Protein AF-A0A3A0A1F8-F1 (afdb_monomer)

Mean predicted aligned error: 4.64 Å

pLDDT: mean 88.74, std 10.94, range [43.72, 97.62]

Foldseek 3Di:
DDDDDDDDDDQAPQVVVVVVLVVVPDDNVLDKDKADPDPVPPLDIDIDPNCVVVQVPDPSHDDPDDDDFDADPSRHTCPPCVPD

Solvent-accessible surface area (backbone atoms only — not comparable to full-atom values): 5679 Å² total; per-residue (Å²): 133,87,86,81,86,76,91,81,87,53,101,24,52,48,54,40,49,54,53,50,52,70,68,62,82,52,60,74,93,71,50,72,50,75,49,64,86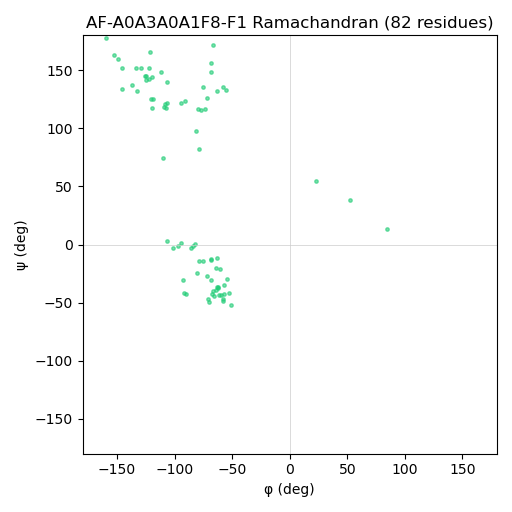,48,92,86,50,75,91,58,69,48,67,34,79,76,40,47,68,64,43,75,74,33,95,91,51,78,90,85,80,87,77,70,85,40,59,47,98,83,25,44,60,43,33,92,64,61,81,123

Structure (mmCIF, N/CA/C/O backbone):
data_AF-A0A3A0A1F8-F1
#
_entry.id   AF-A0A3A0A1F8-F1
#
loop_
_atom_site.group_PDB
_atom_site.id
_atom_site.type_symbol
_atom_site.label_atom_id
_atom_site.label_alt_id
_atom_site.label_comp_id
_atom_site.label_asym_id
_atom_site.label_entity_id
_atom_site.label_seq_id
_atom_site.pdbx_PDB_ins_code
_atom_site.Cartn_x
_atom_site.Cartn_y
_atom_site.Cartn_z
_atom_site.occupancy
_atom_site.B_iso_or_equiv
_atom_site.auth_seq_id
_atom_site.auth_comp_id
_atom_site.auth_asym_id
_atom_site.auth_atom_id
_atom_site.pdbx_PDB_model_num
ATOM 1 N N . MET A 1 1 ? -6.528 22.169 0.319 1.00 51.31 1 MET A N 1
ATOM 2 C CA . MET A 1 1 ? -5.579 21.294 -0.403 1.00 51.31 1 MET A CA 1
ATOM 3 C C . MET A 1 1 ? -6.401 20.332 -1.242 1.00 51.31 1 MET A C 1
ATOM 5 O O . MET A 1 1 ? -7.117 19.517 -0.673 1.00 51.31 1 MET A O 1
ATOM 9 N N . PHE A 1 2 ? -6.418 20.506 -2.563 1.00 55.09 2 PHE A N 1
ATOM 10 C CA . PHE A 1 2 ? -7.206 19.645 -3.445 1.00 55.09 2 PHE A CA 1
ATOM 1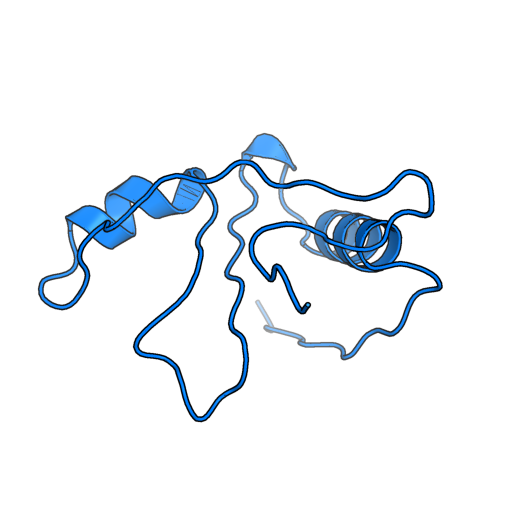1 C C . PHE A 1 2 ? -6.551 18.265 -3.512 1.00 55.09 2 PHE A C 1
ATOM 13 O O . PHE A 1 2 ? -5.355 18.157 -3.774 1.00 55.09 2 PHE A O 1
ATOM 20 N N . ARG A 1 3 ? -7.324 17.215 -3.228 1.00 63.75 3 ARG A N 1
ATOM 21 C CA . ARG A 1 3 ? -6.899 15.830 -3.436 1.00 63.75 3 ARG A CA 1
ATOM 22 C C . ARG A 1 3 ? -7.110 15.506 -4.908 1.00 63.75 3 ARG A C 1
ATOM 24 O O . ARG A 1 3 ? -8.232 15.230 -5.316 1.00 63.75 3 ARG A O 1
ATOM 31 N N . VAL A 1 4 ? -6.047 15.598 -5.698 1.00 70.12 4 VAL A N 1
ATOM 32 C CA . VAL A 1 4 ? -6.053 15.137 -7.087 1.00 70.12 4 VAL A CA 1
ATOM 33 C C . VAL A 1 4 ? -5.595 13.682 -7.090 1.00 70.12 4 VAL A C 1
ATOM 35 O O . VAL A 1 4 ? -4.524 13.373 -6.574 1.00 70.12 4 VAL A O 1
ATOM 38 N N . ALA A 1 5 ? -6.415 12.796 -7.647 1.00 81.06 5 ALA A N 1
ATOM 39 C CA . ALA A 1 5 ? -6.039 11.419 -7.936 1.00 81.06 5 ALA A CA 1
ATOM 40 C C . ALA A 1 5 ? -5.878 11.292 -9.452 1.00 81.06 5 ALA A C 1
ATOM 42 O O . ALA A 1 5 ? -6.830 11.522 -10.195 1.00 81.06 5 ALA A O 1
ATOM 43 N N . LEU A 1 6 ? -4.667 10.971 -9.903 1.00 85.44 6 LEU A N 1
ATOM 44 C CA . LEU A 1 6 ? -4.376 10.718 -11.310 1.00 85.44 6 LEU A CA 1
ATOM 45 C C . LEU A 1 6 ? -4.103 9.225 -11.482 1.00 85.44 6 LEU A C 1
ATOM 47 O O . LEU A 1 6 ? -3.144 8.725 -10.889 1.00 85.44 6 LEU A O 1
ATOM 51 N N . PRO A 1 7 ? -4.914 8.508 -12.277 1.00 90.56 7 PRO A N 1
ATOM 52 C CA . PRO A 1 7 ? -4.535 7.191 -12.756 1.00 90.56 7 PRO A CA 1
ATOM 53 C C . PRO A 1 7 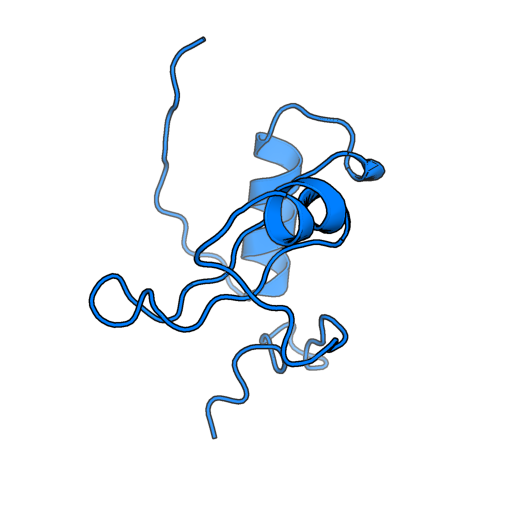? -3.220 7.297 -13.527 1.00 90.56 7 PRO A C 1
ATOM 55 O O . PRO A 1 7 ? -3.037 8.213 -14.332 1.00 90.56 7 PRO A O 1
ATOM 58 N N . ILE A 1 8 ? -2.304 6.370 -13.275 1.00 90.31 8 ILE A N 1
ATOM 59 C CA . ILE A 1 8 ? -0.997 6.346 -13.920 1.00 90.31 8 ILE A CA 1
ATOM 60 C C . ILE A 1 8 ? -0.652 4.920 -14.334 1.00 90.31 8 ILE A C 1
ATOM 62 O O . ILE A 1 8 ? -0.860 3.974 -13.579 1.00 90.31 8 ILE A O 1
ATOM 66 N N . THR A 1 9 ? -0.100 4.780 -15.536 1.00 93.75 9 THR A N 1
ATOM 67 C CA . THR A 1 9 ? 0.475 3.532 -16.039 1.00 93.75 9 THR A CA 1
ATOM 68 C C . THR A 1 9 ? 1.932 3.795 -16.365 1.00 93.75 9 THR A C 1
ATOM 70 O O . THR A 1 9 ? 2.233 4.722 -17.112 1.00 93.75 9 THR A O 1
ATOM 73 N N . MET A 1 10 ? 2.831 2.998 -15.797 1.00 95.31 10 MET A N 1
ATOM 74 C CA . MET A 1 10 ? 4.274 3.072 -16.033 1.00 95.31 10 MET A CA 1
ATOM 75 C C . MET A 1 10 ? 4.784 1.726 -16.570 1.00 95.31 10 MET A C 1
ATOM 77 O O . MET A 1 10 ? 4.074 0.729 -16.452 1.00 95.31 10 MET A O 1
ATOM 81 N N . PRO A 1 11 ? 6.011 1.665 -17.125 1.00 96.12 11 PRO A N 1
ATOM 82 C CA . PRO A 1 11 ? 6.586 0.415 -17.634 1.00 96.12 11 PRO A CA 1
ATOM 83 C C . PRO A 1 11 ? 6.758 -0.698 -16.588 1.00 96.12 11 PRO A C 1
ATOM 85 O O . PRO A 1 11 ? 6.876 -1.859 -16.960 1.00 96.12 11 PRO A O 1
ATOM 88 N N . SER A 1 12 ? 6.797 -0.357 -15.296 1.00 95.25 12 SER A N 1
ATOM 89 C CA . SER A 1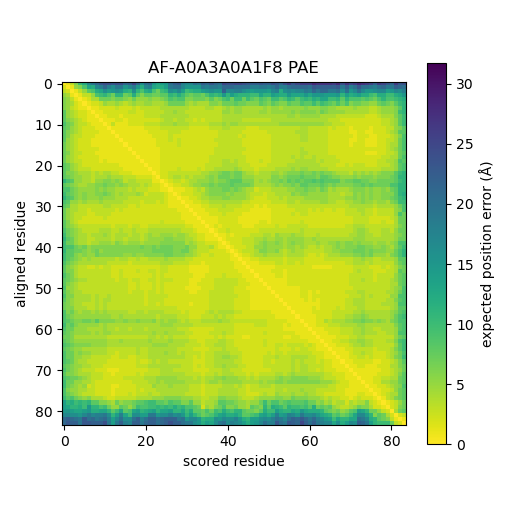 12 ? 6.853 -1.315 -14.190 1.00 95.25 12 SER A CA 1
ATOM 90 C C . SER A 1 12 ? 6.156 -0.770 -12.942 1.00 95.25 12 SER A C 1
ATOM 92 O O . SER A 1 12 ? 6.004 0.448 -12.782 1.00 95.25 12 SER A O 1
ATOM 94 N N . ASP A 1 13 ? 5.772 -1.661 -12.027 1.00 93.62 13 ASP A N 1
ATOM 95 C CA . ASP A 1 13 ? 5.137 -1.287 -10.758 1.00 93.62 13 ASP A CA 1
ATOM 96 C C . ASP A 1 13 ? 6.065 -0.436 -9.888 1.00 93.62 13 ASP A C 1
ATOM 98 O O . ASP A 1 13 ? 5.635 0.528 -9.247 1.00 93.62 13 ASP A O 1
ATOM 102 N N . ARG A 1 14 ? 7.367 -0.751 -9.908 1.00 94.69 14 ARG A N 1
ATOM 103 C CA . ARG A 1 14 ? 8.389 0.062 -9.244 1.00 94.69 14 ARG A CA 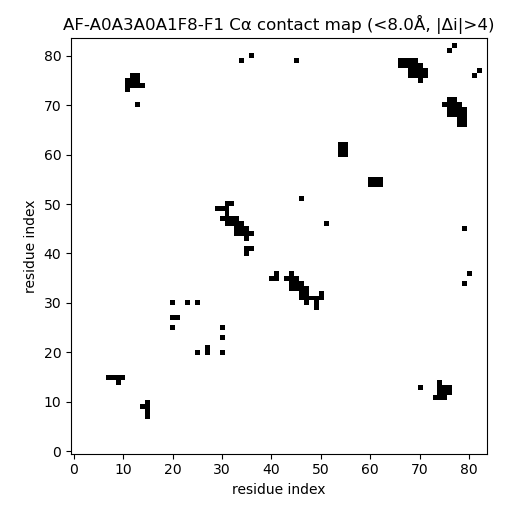1
ATOM 104 C C . ARG A 1 14 ? 8.375 1.498 -9.769 1.00 94.69 14 ARG A C 1
ATOM 106 O O . ARG A 1 14 ? 8.330 2.433 -8.974 1.00 94.69 14 ARG A O 1
ATOM 113 N N . ALA A 1 15 ? 8.360 1.679 -11.091 1.00 95.69 15 ALA A N 1
ATOM 114 C CA . ALA A 1 15 ? 8.322 3.009 -11.694 1.00 95.69 15 ALA A CA 1
ATOM 115 C C . ALA A 1 15 ? 7.023 3.758 -11.348 1.00 95.69 15 ALA A C 1
ATOM 117 O O . ALA A 1 15 ? 7.066 4.952 -11.045 1.00 95.69 15 ALA A O 1
ATOM 118 N N . ALA A 1 16 ? 5.878 3.064 -11.325 1.00 93.94 16 ALA A N 1
ATOM 119 C CA . ALA A 1 16 ? 4.603 3.644 -10.898 1.00 93.94 16 ALA A CA 1
ATOM 120 C C . ALA A 1 16 ? 4.679 4.194 -9.466 1.00 93.94 16 ALA A C 1
ATOM 122 O O . ALA A 1 16 ? 4.289 5.339 -9.220 1.00 93.94 16 ALA A O 1
ATOM 123 N N . LEU A 1 17 ? 5.243 3.419 -8.538 1.00 92.06 17 LEU A N 1
ATOM 124 C CA . LEU A 1 17 ? 5.406 3.837 -7.148 1.00 92.06 17 LEU A CA 1
ATOM 125 C C . LEU A 1 17 ? 6.397 4.986 -6.971 1.00 92.06 17 LEU A C 1
ATOM 127 O O . LEU A 1 17 ? 6.113 5.923 -6.226 1.00 92.06 17 LEU A O 1
ATOM 131 N N . GLU A 1 18 ? 7.535 4.954 -7.660 1.00 92.56 18 GLU A N 1
ATOM 132 C CA . GLU A 1 18 ? 8.523 6.033 -7.596 1.00 92.56 18 GLU A CA 1
ATOM 133 C C . GLU A 1 18 ? 7.943 7.366 -8.083 1.00 92.56 18 GLU A C 1
ATOM 135 O O . GLU A 1 18 ? 8.137 8.402 -7.440 1.00 92.56 18 GLU A O 1
ATOM 140 N N . VAL A 1 19 ? 7.192 7.351 -9.190 1.00 93.19 19 VAL A N 1
ATOM 141 C CA . VAL A 1 19 ? 6.520 8.550 -9.709 1.00 93.19 19 VAL A CA 1
ATOM 142 C C . VAL A 1 19 ? 5.434 9.025 -8.744 1.00 93.19 19 VAL A C 1
ATOM 144 O O . VAL A 1 19 ? 5.385 10.217 -8.430 1.00 93.19 19 VAL A O 1
ATOM 147 N N . ALA A 1 20 ? 4.615 8.114 -8.210 1.00 90.88 20 ALA A N 1
ATOM 148 C CA . ALA A 1 20 ? 3.582 8.453 -7.233 1.00 90.88 20 ALA A CA 1
ATOM 149 C C . ALA A 1 20 ? 4.175 9.100 -5.967 1.00 90.88 20 ALA A C 1
ATOM 151 O O . ALA A 1 20 ? 3.674 10.123 -5.499 1.00 90.88 20 ALA A O 1
ATOM 152 N N . LEU A 1 21 ? 5.280 8.558 -5.445 1.00 90.62 21 LEU A N 1
ATOM 153 C CA . LEU A 1 21 ? 5.963 9.095 -4.266 1.00 90.62 21 LEU A CA 1
ATOM 154 C C . LEU A 1 21 ? 6.583 10.471 -4.523 1.00 90.62 21 LEU A C 1
ATOM 156 O O . LEU A 1 21 ? 6.470 11.353 -3.673 1.00 90.62 21 LEU A O 1
ATOM 160 N N . ARG A 1 22 ? 7.180 10.695 -5.701 1.00 89.62 22 ARG A N 1
ATOM 161 C CA . ARG A 1 22 ? 7.678 12.025 -6.102 1.00 89.62 22 ARG A CA 1
ATOM 162 C C . ARG A 1 22 ? 6.541 13.045 -6.224 1.00 89.62 22 ARG A C 1
ATOM 164 O O . ARG A 1 22 ? 6.723 14.200 -5.851 1.00 89.62 22 ARG A O 1
ATOM 171 N N . GLY A 1 23 ? 5.371 12.618 -6.700 1.00 86.25 23 GLY A N 1
ATOM 172 C CA . GLY A 1 23 ? 4.178 13.459 -6.837 1.00 86.25 23 GLY A CA 1
ATOM 173 C C . GLY A 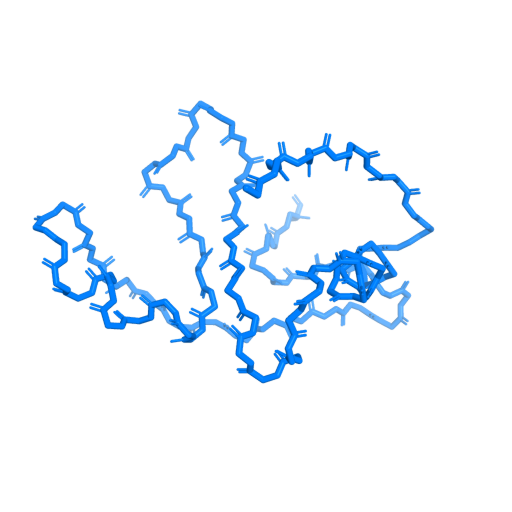1 23 ? 3.402 13.706 -5.537 1.00 86.25 23 GLY A C 1
ATOM 174 O O . GLY A 1 23 ? 2.582 14.618 -5.487 1.00 86.25 2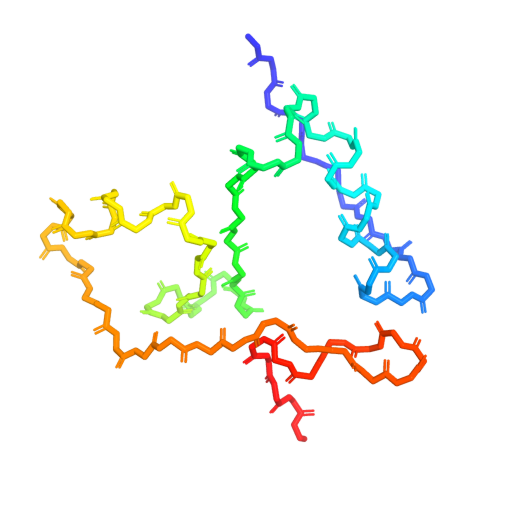3 GLY A O 1
ATOM 175 N N . CYS A 1 24 ? 3.660 12.939 -4.471 1.00 84.69 24 CYS A N 1
ATOM 176 C CA . CYS A 1 24 ? 2.912 12.999 -3.206 1.00 84.69 24 CYS A CA 1
ATOM 177 C C . CYS A 1 24 ? 3.131 14.306 -2.410 1.00 84.69 24 CYS A C 1
ATOM 179 O O . CYS A 1 24 ? 2.390 14.585 -1.467 1.00 84.69 24 CYS A O 1
ATOM 181 N N . ALA A 1 25 ? 4.128 15.121 -2.784 1.00 85.62 25 ALA A N 1
ATOM 182 C CA . ALA A 1 25 ? 4.483 16.378 -2.112 1.00 85.62 25 ALA A CA 1
ATOM 183 C C . ALA A 1 25 ? 4.694 16.217 -0.587 1.00 85.62 25 ALA A C 1
ATOM 185 O O . ALA A 1 25 ? 4.316 17.070 0.221 1.00 85.62 25 ALA A O 1
ATOM 186 N N . GLN A 1 26 ? 5.294 15.093 -0.191 1.00 85.88 26 GLN A N 1
ATOM 187 C CA . GLN A 1 26 ? 5.687 14.769 1.179 1.00 85.88 26 GLN A CA 1
ATOM 188 C C . GLN A 1 26 ? 7.118 14.219 1.186 1.00 85.88 26 GLN A C 1
ATOM 190 O O . GLN A 1 26 ? 7.537 13.611 0.196 1.00 85.88 26 GLN A O 1
ATOM 195 N N . PRO A 1 27 ? 7.874 14.380 2.289 1.00 89.88 27 PRO A N 1
ATOM 196 C CA . PRO A 1 27 ? 9.139 13.678 2.457 1.00 89.88 27 PRO A CA 1
ATOM 197 C C . PRO A 1 27 ? 8.926 12.170 2.318 1.00 89.88 27 PRO A C 1
ATOM 199 O O . PRO A 1 27 ? 8.024 11.615 2.945 1.00 89.88 27 PRO A O 1
ATOM 202 N N . GLN A 1 28 ? 9.770 11.500 1.532 1.00 86.19 28 GLN A N 1
ATOM 203 C CA . GLN A 1 28 ? 9.637 10.060 1.277 1.00 86.19 28 GLN A CA 1
ATOM 204 C C . GLN A 1 28 ? 9.540 9.217 2.565 1.00 86.19 28 GLN A C 1
ATOM 206 O O . GLN A 1 28 ? 8.654 8.365 2.624 1.00 86.19 28 GLN A O 1
ATOM 211 N N . PRO A 1 29 ? 10.322 9.482 3.636 1.00 89.69 29 PRO A N 1
ATOM 212 C CA . PRO A 1 29 ? 10.196 8.728 4.886 1.00 89.69 29 PRO A CA 1
ATOM 213 C C . PRO A 1 29 ? 8.849 8.899 5.595 1.00 89.69 29 PRO A C 1
ATOM 215 O O . PRO A 1 29 ? 8.489 8.055 6.403 1.00 89.69 29 PRO A O 1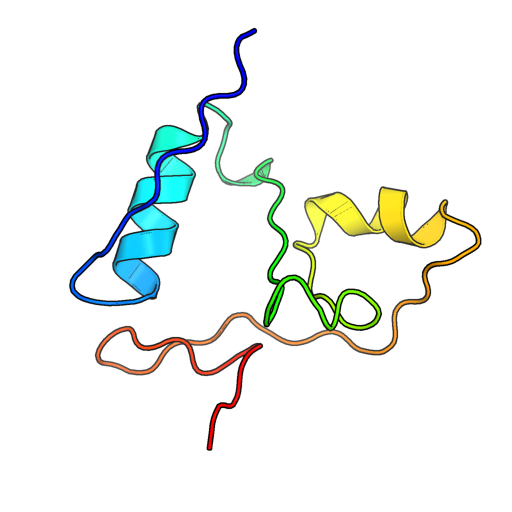
ATOM 218 N N . ALA A 1 30 ? 8.099 9.966 5.304 1.00 91.81 30 ALA A N 1
ATOM 219 C CA . ALA A 1 30 ? 6.786 10.249 5.885 1.00 91.81 30 ALA A CA 1
ATOM 220 C C . ALA A 1 30 ? 5.619 9.792 4.989 1.00 91.81 30 ALA A C 1
ATOM 222 O O . ALA A 1 30 ? 4.451 9.951 5.358 1.00 91.81 30 ALA A O 1
ATOM 223 N N . ALA A 1 31 ? 5.901 9.235 3.806 1.00 91.88 31 ALA A N 1
ATOM 224 C CA . ALA A 1 31 ? 4.870 8.821 2.868 1.00 91.88 31 ALA A CA 1
ATOM 225 C C . ALA A 1 31 ? 3.987 7.709 3.459 1.00 91.88 31 ALA A C 1
ATOM 227 O O . ALA A 1 31 ? 4.458 6.708 4.009 1.00 91.88 31 ALA A O 1
ATOM 228 N N . ARG A 1 32 ? 2.672 7.884 3.334 1.00 93.25 32 ARG A N 1
ATOM 229 C CA . ARG A 1 32 ? 1.669 6.906 3.764 1.00 93.25 32 ARG A CA 1
ATOM 230 C C . ARG A 1 32 ? 1.081 6.254 2.528 1.00 93.25 32 ARG A C 1
ATOM 232 O O . ARG A 1 32 ? 0.557 6.956 1.668 1.00 93.25 32 ARG A O 1
ATOM 239 N N . MET A 1 33 ? 1.187 4.936 2.445 1.00 92.62 33 MET A N 1
ATOM 240 C CA . MET A 1 33 ? 0.759 4.163 1.283 1.00 92.62 33 MET A CA 1
ATOM 241 C C . MET A 1 33 ? -0.228 3.094 1.720 1.00 92.62 33 MET A C 1
ATOM 243 O O . MET A 1 33 ? -0.094 2.535 2.808 1.00 92.62 33 MET A O 1
ATOM 247 N N . VAL A 1 34 ? -1.199 2.818 0.857 1.00 93.62 34 VAL A N 1
ATOM 248 C CA . VAL A 1 34 ? -2.141 1.714 1.011 1.00 93.62 34 VAL A CA 1
ATOM 249 C C . VAL A 1 34 ? -2.209 0.981 -0.318 1.00 93.62 34 VAL A C 1
ATOM 251 O O . VAL A 1 34 ? -2.354 1.608 -1.367 1.00 93.62 34 VAL A O 1
ATOM 254 N N . PHE A 1 35 ? -2.102 -0.335 -0.257 1.00 93.12 35 PHE A N 1
ATOM 255 C CA . PHE A 1 35 ? -2.263 -1.245 -1.375 1.00 93.12 35 PHE A CA 1
ATOM 256 C C . PHE A 1 35 ? -3.589 -1.985 -1.192 1.00 93.12 35 PHE A C 1
ATOM 258 O O . PHE A 1 35 ? -3.788 -2.659 -0.180 1.00 93.12 35 PHE A O 1
ATOM 265 N N . ILE A 1 36 ? -4.488 -1.843 -2.167 1.00 91.81 36 ILE A N 1
ATOM 266 C CA . ILE A 1 36 ? -5.753 -2.584 -2.257 1.00 91.81 36 ILE A CA 1
ATOM 267 C C . ILE A 1 36 ? -5.759 -3.398 -3.549 1.00 91.81 36 ILE A C 1
ATOM 269 O O . ILE A 1 36 ? -5.211 -2.941 -4.553 1.00 91.81 36 ILE A O 1
ATOM 273 N N . ARG A 1 37 ? -6.341 -4.601 -3.513 1.00 86.56 37 ARG A N 1
ATOM 274 C CA . ARG A 1 37 ? -6.416 -5.480 -4.690 1.00 86.56 37 ARG A CA 1
ATOM 275 C C . ARG A 1 37 ? -7.392 -4.893 -5.697 1.00 86.56 37 ARG A C 1
ATOM 277 O O . ARG A 1 37 ? -7.083 -4.731 -6.872 1.00 86.56 37 ARG A O 1
ATOM 284 N N . ASP A 1 38 ? -8.560 -4.543 -5.183 1.00 89.56 38 ASP A N 1
ATOM 285 C CA . ASP A 1 38 ? -9.651 -3.914 -5.893 1.00 89.56 38 ASP A CA 1
ATOM 286 C C . ASP A 1 38 ? -10.575 -3.222 -4.878 1.00 89.56 38 ASP A C 1
ATOM 288 O O . ASP A 1 38 ? -10.342 -3.236 -3.667 1.00 89.56 38 ASP A O 1
ATOM 292 N N . THR A 1 39 ? -11.606 -2.553 -5.381 1.00 89.06 39 THR A N 1
ATOM 293 C CA . THR A 1 39 ? -12.561 -1.804 -4.560 1.00 89.06 39 THR A CA 1
ATOM 294 C C . THR A 1 39 ? -13.711 -2.656 -4.017 1.00 89.06 39 THR A C 1
ATOM 296 O O . THR A 1 39 ? -14.535 -2.129 -3.271 1.00 89.06 39 THR A O 1
ATOM 299 N N . LEU A 1 40 ? -13.787 -3.941 -4.378 1.00 92.88 40 LEU A N 1
ATOM 300 C CA . LEU A 1 40 ? -14.777 -4.898 -3.882 1.00 92.88 40 LEU A CA 1
ATOM 301 C C . LEU A 1 40 ? -14.254 -5.674 -2.661 1.00 92.88 40 LEU A C 1
ATOM 303 O O . LEU A 1 40 ? -15.048 -6.004 -1.783 1.00 92.88 40 LEU A O 1
ATOM 307 N N . THR A 1 41 ? -12.941 -5.908 -2.561 1.00 88.50 41 THR A N 1
ATOM 308 C CA . THR A 1 41 ? -12.291 -6.626 -1.448 1.00 88.50 41 THR A CA 1
ATOM 309 C C . THR A 1 41 ? -11.453 -5.676 -0.581 1.00 88.50 41 THR A C 1
ATOM 311 O O . THR A 1 41 ? -10.226 -5.630 -0.674 1.00 88.50 41 THR A O 1
ATOM 314 N N . LEU A 1 42 ? -12.122 -4.858 0.241 1.00 88.56 42 LEU A N 1
ATOM 315 C CA . LEU A 1 42 ? -11.476 -3.876 1.136 1.00 88.56 42 LEU A CA 1
ATOM 316 C C . LEU A 1 42 ? -11.237 -4.390 2.566 1.00 88.56 42 LEU A C 1
ATOM 318 O O . LEU A 1 42 ? -10.764 -3.646 3.423 1.00 88.56 42 LEU A O 1
ATOM 322 N N . ASP A 1 43 ? -11.596 -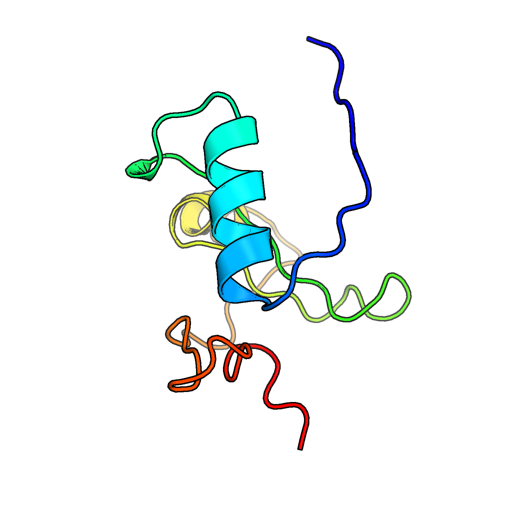5.637 2.838 1.00 90.56 43 ASP A N 1
ATOM 323 C CA . ASP A 1 43 ? -11.335 -6.346 4.091 1.00 90.56 43 ASP A CA 1
ATOM 324 C C . ASP A 1 43 ? -9.855 -6.724 4.255 1.00 90.56 43 ASP A C 1
ATOM 326 O O . ASP A 1 43 ? -9.355 -6.777 5.380 1.00 90.56 43 ASP A O 1
ATOM 330 N N . HIS A 1 44 ? -9.138 -6.893 3.140 1.00 90.19 44 HIS A N 1
ATOM 331 C CA . HIS A 1 44 ? -7.703 -7.154 3.106 1.00 90.19 44 HIS A CA 1
ATOM 332 C C . HIS A 1 44 ? -6.953 -6.056 2.349 1.00 90.19 44 HIS A C 1
ATOM 334 O O . HIS A 1 44 ? -7.141 -5.836 1.153 1.00 90.19 44 HIS A O 1
ATOM 340 N N . LEU A 1 45 ? -6.067 -5.367 3.060 1.00 93.06 45 LEU A N 1
ATOM 341 C CA . LEU A 1 45 ? -5.247 -4.290 2.523 1.00 93.06 45 LEU A CA 1
ATOM 342 C C . LEU A 1 45 ? -3.879 -4.290 3.193 1.00 93.06 45 LEU A C 1
ATOM 344 O O . LEU A 1 45 ? -3.742 -4.680 4.352 1.00 93.06 45 LEU A O 1
ATOM 348 N N . TYR A 1 46 ? -2.878 -3.801 2.470 1.00 94.56 46 TYR A N 1
ATOM 349 C CA . TYR A 1 46 ? -1.540 -3.599 3.014 1.00 94.56 46 TYR A CA 1
ATOM 350 C C . TYR A 1 46 ? -1.307 -2.109 3.209 1.00 94.56 46 TYR A C 1
ATOM 352 O O . TYR A 1 46 ? -1.686 -1.293 2.367 1.00 94.56 46 TYR A O 1
ATOM 360 N N . VAL A 1 47 ? -0.672 -1.741 4.316 1.00 95.06 47 VAL A N 1
ATOM 361 C CA . VAL A 1 47 ? -0.353 -0.347 4.631 1.00 95.06 47 VAL A CA 1
ATOM 362 C C . VAL A 1 47 ? 1.141 -0.172 4.833 1.00 95.06 47 VAL A C 1
ATOM 364 O O . VAL A 1 47 ? 1.829 -1.091 5.272 1.00 95.06 47 VAL A O 1
ATOM 367 N N . SER A 1 48 ? 1.655 1.024 4.551 1.00 94.81 48 SER A N 1
ATOM 368 C CA . SER A 1 48 ? 3.033 1.349 4.915 1.00 94.81 48 SER A CA 1
ATOM 369 C C . SER A 1 48 ? 3.203 1.455 6.440 1.00 94.81 48 SER A C 1
ATOM 371 O O . SER A 1 48 ? 2.246 1.800 7.143 1.00 94.81 48 SER A O 1
ATOM 373 N N . PRO A 1 49 ? 4.426 1.259 6.975 1.00 94.31 49 PRO A N 1
ATOM 374 C CA . PRO A 1 49 ? 4.693 1.361 8.416 1.00 94.31 49 PRO A CA 1
ATOM 375 C C . PRO A 1 49 ? 4.251 2.691 9.045 1.00 94.31 49 PRO A C 1
ATOM 377 O O . PRO A 1 49 ? 3.819 2.729 10.194 1.00 94.31 49 PRO A O 1
ATOM 380 N N . ASN A 1 50 ? 4.260 3.779 8.270 1.00 94.94 50 ASN A N 1
ATOM 381 C CA . ASN A 1 50 ? 3.800 5.104 8.700 1.00 94.94 50 ASN A CA 1
ATOM 382 C C . ASN A 1 50 ? 2.301 5.172 9.054 1.00 94.94 50 ASN A C 1
ATOM 384 O O . ASN A 1 50 ? 1.844 6.174 9.605 1.00 94.94 50 ASN A O 1
ATOM 388 N N . LEU A 1 51 ? 1.523 4.137 8.729 1.00 96.00 51 LEU A N 1
ATOM 389 C CA . LEU A 1 51 ? 0.118 3.992 9.110 1.00 96.00 51 LEU A CA 1
ATOM 390 C C . LEU A 1 51 ? -0.100 3.038 10.294 1.00 96.00 51 LEU A C 1
ATOM 392 O O . LEU A 1 51 ? -1.235 2.942 10.751 1.00 96.00 51 LEU A O 1
ATOM 396 N N . ARG A 1 52 ? 0.944 2.385 10.831 1.00 95.25 52 ARG A N 1
ATOM 397 C CA . ARG A 1 52 ? 0.823 1.374 11.901 1.00 95.25 52 ARG A CA 1
ATOM 398 C C . ARG A 1 52 ? -0.006 1.865 13.087 1.00 95.25 52 ARG A C 1
ATOM 400 O O . ARG A 1 52 ? -0.995 1.233 13.434 1.00 95.25 52 ARG A O 1
ATOM 407 N N . ARG A 1 53 ? 0.328 3.038 13.634 1.00 96.50 53 ARG A N 1
ATOM 408 C CA . ARG A 1 53 ? -0.410 3.626 14.762 1.00 96.50 53 ARG A CA 1
ATOM 409 C C . ARG A 1 53 ? -1.902 3.815 14.454 1.00 96.50 53 ARG A C 1
ATOM 411 O O . ARG A 1 53 ? -2.746 3.501 15.279 1.00 96.50 53 ARG A O 1
ATOM 418 N N . ALA A 1 54 ? -2.228 4.298 13.254 1.00 96.19 54 ALA A N 1
ATOM 419 C CA . ALA A 1 54 ? -3.617 4.508 12.850 1.00 96.19 54 ALA A CA 1
ATOM 420 C C . ALA A 1 54 ? -4.386 3.186 12.678 1.00 96.19 54 ALA A C 1
ATOM 422 O O . ALA A 1 54 ? -5.593 3.155 12.893 1.00 96.19 54 ALA A O 1
ATOM 423 N N . VAL A 1 55 ? -3.698 2.104 12.293 1.00 95.75 55 VAL A N 1
ATOM 424 C CA . VAL A 1 55 ? -4.278 0.756 12.224 1.00 95.75 55 VAL A CA 1
ATOM 425 C C . VAL A 1 55 ? -4.542 0.205 13.623 1.00 95.75 55 VAL A C 1
ATOM 427 O O . VAL A 1 55 ? -5.640 -0.276 13.874 1.00 95.75 55 VAL A O 1
ATOM 430 N N . GLU A 1 56 ? -3.573 0.317 14.533 1.00 96.44 56 GLU A N 1
ATOM 431 C CA . GLU A 1 56 ? -3.690 -0.150 15.923 1.00 96.44 56 GLU A CA 1
ATOM 432 C C . GLU A 1 56 ? -4.802 0.570 16.699 1.00 96.44 56 GLU A C 1
ATOM 434 O O . GLU A 1 56 ? -5.502 -0.047 17.498 1.00 96.44 56 GLU A O 1
ATOM 439 N N . GLU A 1 57 ? -4.995 1.868 16.453 1.00 97.62 57 GLU A N 1
ATOM 440 C CA . GLU A 1 57 ? -6.041 2.672 17.097 1.00 97.62 57 GLU A CA 1
ATOM 441 C C . GLU A 1 57 ? -7.453 2.399 16.534 1.00 97.62 57 GLU A C 1
ATOM 443 O O . GLU A 1 57 ? -8.446 2.816 17.135 1.00 97.62 57 GLU A O 1
ATOM 448 N N . HIS A 1 58 ? -7.584 1.723 15.385 1.00 96.44 58 HIS A N 1
ATOM 449 C CA . HIS A 1 58 ? -8.872 1.575 14.710 1.00 96.44 58 HIS A CA 1
ATOM 450 C C . HIS A 1 58 ? -9.591 0.266 15.098 1.00 96.44 58 HIS A C 1
ATOM 452 O O . HIS A 1 58 ? -9.110 -0.821 14.785 1.00 96.44 58 HIS A O 1
ATOM 458 N N . PRO A 1 59 ? -10.822 0.319 15.644 1.00 96.50 59 PRO A N 1
ATOM 459 C CA . PRO A 1 59 ? -11.481 -0.839 16.268 1.00 96.50 59 PRO A CA 1
ATOM 460 C C . PRO A 1 59 ? -11.889 -1.959 15.299 1.00 96.50 59 PRO A C 1
ATOM 462 O O . PRO A 1 59 ? -12.263 -3.043 15.732 1.00 96.50 59 PRO A O 1
ATOM 465 N N . ARG A 1 60 ? -11.876 -1.691 13.988 1.00 95.06 60 ARG A N 1
ATOM 466 C CA . ARG A 1 60 ? -12.219 -2.671 12.939 1.00 95.06 60 ARG A CA 1
ATOM 467 C C . ARG A 1 60 ? -11.010 -3.185 12.163 1.00 95.06 60 ARG A C 1
ATOM 469 O O . ARG A 1 60 ? -11.198 -3.884 11.176 1.00 95.06 60 ARG A O 1
ATOM 476 N N . LEU A 1 61 ? -9.801 -2.766 12.530 1.00 95.38 61 LEU A N 1
ATOM 477 C CA . LEU A 1 61 ? -8.585 -3.222 11.872 1.00 95.38 61 LEU A CA 1
ATOM 478 C C . LEU A 1 61 ? -7.774 -4.082 12.833 1.00 95.38 61 LEU A C 1
ATOM 480 O O . LEU A 1 61 ? -7.787 -3.893 14.045 1.00 95.38 61 LEU A O 1
ATOM 484 N N . SER A 1 62 ? -7.066 -5.039 12.259 1.00 95.25 62 SER A N 1
ATOM 485 C CA . SER A 1 62 ? -6.180 -5.949 12.974 1.00 95.25 62 SER A CA 1
ATOM 486 C C . SER A 1 62 ? -4.998 -6.252 12.071 1.00 95.25 62 SER A C 1
ATOM 488 O O . SER A 1 62 ? -5.201 -6.542 10.890 1.00 95.25 62 SER A O 1
ATOM 490 N N . ILE A 1 63 ? -3.784 -6.188 12.610 1.00 95.00 63 ILE A N 1
ATOM 491 C CA . ILE A 1 63 ? -2.572 -6.534 11.868 1.00 95.00 63 ILE A CA 1
ATOM 492 C C . ILE A 1 63 ? -2.456 -8.056 11.851 1.00 95.00 63 ILE A C 1
ATOM 494 O O . ILE A 1 63 ? -2.342 -8.673 12.907 1.00 95.00 63 ILE A O 1
ATOM 498 N N . GLN A 1 64 ? -2.517 -8.641 10.657 1.00 94.06 64 GLN A N 1
ATOM 499 C CA . GLN A 1 64 ? -2.429 -10.091 10.461 1.00 94.06 64 GLN A CA 1
ATOM 500 C C . GLN A 1 64 ? -0.984 -10.536 10.218 1.00 94.06 64 GLN A C 1
ATOM 502 O O . GLN A 1 64 ? -0.532 -11.527 10.783 1.00 94.06 64 GLN A O 1
ATOM 507 N N . GLU A 1 65 ? -0.246 -9.775 9.411 1.00 92.69 65 GLU A N 1
ATOM 508 C CA . GLU A 1 65 ? 1.129 -10.080 9.029 1.00 92.69 65 GLU A CA 1
ATOM 509 C C . GLU A 1 65 ? 1.912 -8.807 8.688 1.00 92.69 65 GLU A C 1
ATOM 511 O O . GLU A 1 65 ? 1.334 -7.749 8.420 1.00 92.69 65 GLU A O 1
ATOM 516 N N . GLU A 1 66 ? 3.238 -8.929 8.673 1.00 92.94 66 GLU A N 1
ATOM 517 C CA . GLU A 1 66 ? 4.144 -7.943 8.092 1.00 92.94 66 GLU A CA 1
ATOM 518 C C . GLU A 1 66 ? 4.922 -8.597 6.956 1.00 92.94 66 GLU A C 1
ATOM 520 O O . GLU A 1 66 ? 5.582 -9.617 7.151 1.00 92.94 66 GLU A O 1
ATOM 525 N N . VAL A 1 67 ? 4.863 -7.988 5.775 1.00 92.19 67 VAL A N 1
ATOM 526 C CA . VAL A 1 67 ? 5.562 -8.471 4.582 1.00 92.19 67 VAL A CA 1
ATOM 527 C C . VAL A 1 67 ? 6.444 -7.365 4.006 1.00 92.19 67 VAL A C 1
ATOM 529 O O . VAL A 1 67 ? 6.040 -6.195 4.010 1.00 92.19 67 VAL A O 1
ATOM 532 N N . PRO A 1 68 ? 7.651 -7.690 3.511 1.00 91.94 68 PRO A N 1
ATOM 533 C CA . PRO A 1 68 ? 8.478 -6.713 2.823 1.00 91.94 68 PRO A CA 1
ATOM 534 C C . PRO A 1 68 ? 7.850 -6.327 1.477 1.00 91.94 68 PRO A C 1
ATOM 536 O O . PRO A 1 68 ? 7.206 -7.135 0.810 1.00 91.94 68 PRO A O 1
ATOM 539 N N . LEU A 1 69 ? 8.070 -5.082 1.052 1.00 91.25 69 LEU A N 1
ATOM 540 C CA . LEU A 1 69 ? 7.777 -4.658 -0.315 1.00 91.25 69 LEU A CA 1
ATOM 541 C C . LEU A 1 69 ? 8.880 -5.190 -1.233 1.00 91.25 69 LEU A C 1
ATOM 543 O O . LEU A 1 69 ? 10.035 -4.775 -1.123 1.00 91.25 69 LEU A O 1
ATOM 547 N N . GLU A 1 70 ? 8.520 -6.082 -2.150 1.00 93.50 70 GLU A N 1
ATOM 548 C CA . GLU A 1 70 ? 9.475 -6.752 -3.030 1.00 93.50 70 GLU A CA 1
ATOM 549 C C . GLU A 1 70 ? 9.113 -6.581 -4.498 1.00 93.50 70 GLU A C 1
ATOM 551 O O . GLU A 1 70 ? 7.944 -6.618 -4.889 1.00 93.50 70 GLU A O 1
ATOM 556 N N . PHE A 1 71 ? 10.150 -6.478 -5.326 1.00 92.88 71 PHE A N 1
ATOM 557 C CA . PHE A 1 71 ? 10.031 -6.425 -6.775 1.00 92.88 71 PHE A CA 1
ATOM 558 C C . PHE A 1 71 ? 10.956 -7.454 -7.417 1.00 92.88 71 PHE A C 1
ATOM 560 O O . PHE A 1 71 ? 12.026 -7.753 -6.883 1.00 92.88 71 PHE A O 1
ATOM 567 N N . THR A 1 72 ? 10.584 -7.933 -8.599 1.00 93.56 72 THR A N 1
ATOM 568 C CA . THR A 1 72 ? 11.487 -8.680 -9.479 1.00 93.56 72 THR A CA 1
ATOM 569 C C . THR A 1 72 ? 12.614 -7.779 -10.002 1.00 93.56 72 THR A C 1
ATOM 571 O O . THR A 1 72 ? 12.589 -6.554 -9.830 1.00 93.56 72 THR A O 1
ATOM 574 N N . ALA A 1 73 ? 13.604 -8.381 -10.671 1.00 93.62 73 ALA A N 1
ATOM 575 C CA . ALA A 1 73 ? 14.676 -7.641 -11.344 1.00 93.62 73 ALA A CA 1
ATOM 576 C C . ALA A 1 73 ? 14.132 -6.644 -12.386 1.00 93.62 73 ALA A C 1
ATOM 578 O O . ALA A 1 73 ? 14.649 -5.536 -12.498 1.00 93.62 73 ALA A O 1
ATOM 579 N N . ASP A 1 74 ? 13.035 -6.998 -13.060 1.00 93.75 74 ASP A N 1
ATOM 580 C CA . ASP A 1 74 ? 12.363 -6.160 -14.062 1.00 93.75 74 ASP A CA 1
ATOM 581 C C . ASP A 1 74 ? 11.412 -5.112 -13.445 1.00 93.75 74 ASP A C 1
ATOM 583 O O . ASP A 1 74 ? 10.774 -4.331 -14.150 1.00 93.75 74 ASP A O 1
ATOM 587 N N . GLY A 1 75 ? 11.312 -5.062 -12.111 1.00 92.81 75 GLY A N 1
ATOM 588 C CA . GLY A 1 75 ? 10.525 -4.059 -11.390 1.00 92.81 75 GLY A CA 1
ATOM 589 C C . GLY A 1 75 ? 9.037 -4.382 -11.236 1.00 92.81 75 GLY A C 1
ATOM 590 O O . GLY A 1 75 ? 8.279 -3.494 -10.840 1.00 92.81 75 GLY A O 1
ATOM 591 N N . VAL A 1 76 ? 8.624 -5.621 -11.511 1.00 92.25 76 VAL A N 1
ATOM 592 C CA . VAL A 1 76 ? 7.261 -6.115 -11.242 1.00 92.25 76 VAL A CA 1
ATOM 593 C C . VAL A 1 76 ? 7.106 -6.364 -9.745 1.00 92.25 76 VAL A C 1
ATOM 595 O O . VAL A 1 76 ? 8.001 -6.930 -9.119 1.00 92.25 76 VAL A O 1
ATOM 598 N N . MET A 1 77 ? 5.994 -5.942 -9.152 1.00 91.12 77 MET A N 1
ATOM 599 C CA . MET A 1 77 ? 5.725 -6.086 -7.724 1.00 91.12 77 MET A CA 1
ATOM 600 C C . MET A 1 77 ? 5.397 -7.543 -7.381 1.00 91.12 77 MET A C 1
ATOM 602 O O . MET A 1 77 ? 4.394 -8.090 -7.831 1.00 91.12 77 MET A O 1
ATOM 606 N N . ARG A 1 78 ? 6.239 -8.170 -6.553 1.00 89.19 78 ARG A N 1
ATOM 607 C CA . ARG A 1 78 ? 6.050 -9.551 -6.085 1.00 89.19 78 ARG A CA 1
ATOM 608 C C . ARG A 1 78 ? 5.243 -9.603 -4.797 1.00 89.19 78 ARG A C 1
ATOM 610 O O . ARG A 1 78 ? 4.370 -10.449 -4.663 1.00 89.19 78 ARG A O 1
ATOM 617 N N . LEU A 1 79 ? 5.525 -8.701 -3.863 1.00 80.94 79 LEU A N 1
ATOM 618 C CA . LEU A 1 79 ? 4.777 -8.533 -2.620 1.00 80.94 79 LEU A CA 1
ATOM 619 C C . LEU A 1 79 ? 4.266 -7.090 -2.547 1.00 80.94 79 LEU A C 1
ATOM 621 O O . LEU A 1 79 ? 4.985 -6.188 -2.970 1.00 80.94 79 LEU A O 1
ATOM 625 N N . PRO A 1 80 ? 3.048 -6.850 -2.039 1.00 80.12 80 PRO A N 1
ATOM 626 C CA . PRO A 1 80 ? 2.207 -7.816 -1.336 1.00 80.12 80 PRO A CA 1
ATOM 627 C C . PRO A 1 80 ? 1.354 -8.713 -2.248 1.00 80.12 80 PRO A C 1
ATOM 629 O O . PRO A 1 80 ? 0.614 -9.558 -1.761 1.00 80.12 80 PRO A O 1
ATOM 632 N N . TRP A 1 81 ? 1.414 -8.528 -3.567 1.00 69.31 81 TRP A N 1
ATOM 633 C CA . TRP A 1 81 ? 0.367 -9.071 -4.423 1.00 69.31 81 TRP A CA 1
ATOM 634 C C . TRP A 1 81 ? 0.484 -10.541 -4.771 1.00 69.31 81 TRP A C 1
ATOM 636 O O . TRP A 1 81 ? -0.564 -11.106 -5.065 1.00 69.31 81 TRP A O 1
ATOM 646 N N . ALA A 1 82 ? 1.686 -11.133 -4.730 1.00 62.94 82 ALA A N 1
ATOM 647 C CA . ALA A 1 82 ? 1.991 -12.518 -5.104 1.00 62.94 82 ALA A CA 1
ATOM 648 C C . ALA A 1 82 ? 0.943 -13.087 -6.071 1.00 62.94 82 ALA A C 1
ATOM 650 O O . ALA A 1 82 ? 0.275 -14.077 -5.777 1.00 62.94 82 ALA A O 1
ATOM 651 N N . LEU A 1 83 ? 0.724 -12.373 -7.182 1.00 48.53 83 LEU A N 1
ATOM 652 C CA . LEU A 1 83 ? -0.244 -12.767 -8.194 1.00 48.53 83 LEU A CA 1
ATOM 653 C C . LEU A 1 83 ? 0.459 -13.851 -9.000 1.00 48.53 83 LEU A C 1
ATOM 655 O O . LEU A 1 83 ? 1.142 -13.558 -9.979 1.00 48.53 83 LEU A O 1
ATOM 659 N N . ALA A 1 84 ? 0.408 -15.069 -8.464 1.00 43.72 84 ALA A N 1
ATOM 660 C CA . ALA A 1 84 ? 0.724 -16.279 -9.204 1.00 43.72 84 ALA A CA 1
ATOM 661 C C . ALA A 1 84 ? -0.299 -16.478 -10.328 1.00 43.72 84 ALA A C 1
ATOM 663 O O . ALA A 1 84 ? -1.496 -16.183 -10.092 1.00 43.72 84 ALA A O 1
#

Secondary structure (DSSP, 8-state):
----------SSHHHHHHHHHHHT-S-GGG---EEES-SS--SSEEE-GGGHHHHHT-TT---------EE-TT--EEETT---

Sequence (84 aa):
MFRVALPITMPSDRAALEVALRGCAQPQPAARMVFIRDTLTLDHLYVSPNLRRAVEEHPRLSIQEEVPLEFTADGVMRLPWALA

Radius of gyration: 13.86 Å; Cα contacts (8 Å, |Δi|>4): 77; chains: 1; bounding box: 30×38×35 Å